Protein AF-A0A5N5W3U1-F1 (afdb_monomer)

Organism: Streptomyces mobaraensis (NCBI:txid35621)

Solvent-accessible surface area (backbone atoms only — not comparable to full-atom values): 4554 Å² total; per-residue (Å²): 132,82,55,66,43,66,38,42,65,67,56,52,52,51,37,46,52,54,41,51,52,61,55,70,58,63,68,54,53,55,97,90,37,72,47,52,76,68,52,45,52,50,51,53,48,50,50,11,41,35,48,26,59,57,71,57,52,70,69,41,73,45,43,63,85,70,60,59,60,44,70,80,74,79,78,88,123

pLDDT: mean 86.76, std 12.9, range [37.53, 97.25]

Secondary structure (DSSP, 8-state):
---EEEPPHHHHHHHHHHHHHHHHTTTTEETTEEPPHHHHHHHHHHHHHHHHHTT--TT-EEEGGGPPP-PPPP---

Sequence (77 aa):
MSRMQKITQYQVNHWKIALEQLLEDGDFRQDGRLLSPAGIAERKREIAILRGLNTLRVGQVVDLDTVQPVHENPKEG

Nearest PDB structures (foldseek):
  7ac7-assembly1_Y  TM=7.174E-01  e=6.569E+00  Escherichia coli K-12
  8j8y-assembly2_B  TM=4.167E-01  e=3.870E+00  Peanut witches'-broom phytoplasma

Radius of gyration: 14.34 Å; Cα contacts (8 Å, |Δi|>4): 79; chains: 1; bounding box: 32×28×39 Å

Mean predicted aligned error: 5.84 Å

Structure (mmCIF, N/CA/C/O backbone):
data_AF-A0A5N5W3U1-F1
#
_entry.id   AF-A0A5N5W3U1-F1
#
loop_
_atom_site.group_PDB
_atom_site.id
_atom_site.type_symbol
_atom_site.label_atom_id
_atom_site.label_alt_id
_atom_site.label_comp_id
_atom_site.label_asym_id
_atom_site.label_entity_id
_atom_site.label_seq_id
_atom_site.pdbx_PDB_ins_code
_atom_site.Cartn_x
_atom_site.Cartn_y
_atom_site.Cartn_z
_atom_site.occupancy
_atom_site.B_iso_or_equiv
_atom_site.auth_seq_id
_atom_site.auth_comp_id
_atom_site.auth_asym_id
_atom_site.auth_atom_id
_atom_site.pdbx_PDB_model_num
ATOM 1 N N . MET A 1 1 ? -4.759 -17.348 6.942 1.00 53.25 1 MET A N 1
ATOM 2 C CA . MET A 1 1 ? -5.018 -16.975 8.350 1.00 53.25 1 MET A CA 1
ATOM 3 C C . MET A 1 1 ? -5.275 -15.484 8.331 1.00 53.25 1 MET A C 1
ATOM 5 O O . MET A 1 1 ? -4.394 -14.793 7.861 1.00 53.25 1 MET A O 1
ATOM 9 N N . SER A 1 2 ? -6.453 -15.010 8.738 1.00 65.38 2 SER A N 1
ATOM 10 C CA . SER A 1 2 ? -6.821 -13.588 8.633 1.00 65.38 2 SER A CA 1
ATOM 11 C C . SER A 1 2 ? -5.998 -12.722 9.588 1.00 65.38 2 SER A C 1
ATOM 13 O O . SER A 1 2 ? -6.023 -12.967 10.801 1.00 65.38 2 SER A O 1
ATOM 15 N N . ARG A 1 3 ? -5.326 -11.680 9.090 1.00 80.81 3 ARG A N 1
ATOM 16 C CA . ARG A 1 3 ? -4.594 -10.703 9.913 1.00 80.81 3 ARG A CA 1
ATOM 17 C C . ARG A 1 3 ? -5.508 -9.547 10.323 1.00 80.81 3 ARG A C 1
ATOM 19 O O . ARG A 1 3 ? -5.243 -8.376 10.029 1.00 80.81 3 ARG A O 1
ATOM 26 N N . MET A 1 4 ? -6.576 -9.902 11.036 1.00 92.94 4 MET A N 1
ATOM 27 C CA . MET A 1 4 ? -7.527 -8.952 11.611 1.00 92.94 4 MET A CA 1
ATOM 28 C C . MET A 1 4 ? -6.805 -7.981 12.545 1.00 92.94 4 MET A C 1
ATOM 30 O O . MET A 1 4 ? -6.177 -8.396 13.519 1.00 92.94 4 MET A O 1
ATOM 34 N N . GLN A 1 5 ? -6.901 -6.684 12.265 1.00 93.69 5 GLN A N 1
ATOM 35 C CA . GLN A 1 5 ? -6.270 -5.661 13.092 1.00 93.69 5 GLN A CA 1
ATOM 36 C C . GLN A 1 5 ? -7.043 -4.350 13.087 1.00 93.69 5 GLN A C 1
ATOM 38 O O . GLN A 1 5 ? -7.705 -3.997 12.111 1.00 93.69 5 GLN A O 1
ATOM 43 N N . LYS A 1 6 ? -6.923 -3.615 14.196 1.00 96.56 6 LYS A N 1
ATOM 44 C CA . LYS A 1 6 ? -7.420 -2.247 14.310 1.00 96.56 6 LYS A CA 1
ATOM 45 C C . LYS A 1 6 ? -6.389 -1.288 13.722 1.00 96.56 6 LYS A C 1
ATOM 47 O O . LYS A 1 6 ? -5.261 -1.236 14.206 1.00 96.56 6 LYS A O 1
ATOM 52 N N . ILE A 1 7 ? -6.788 -0.518 12.717 1.00 96.81 7 ILE A N 1
ATOM 53 C CA . ILE A 1 7 ? -5.907 0.424 12.029 1.00 96.81 7 ILE A CA 1
ATOM 54 C C . ILE A 1 7 ? -5.522 1.576 12.956 1.00 96.81 7 ILE A C 1
ATOM 56 O O . ILE A 1 7 ? -6.371 2.215 13.584 1.00 96.81 7 ILE A O 1
ATOM 60 N N . THR A 1 8 ? -4.225 1.854 13.021 1.00 96.88 8 THR A N 1
ATOM 61 C CA . THR A 1 8 ? -3.642 2.939 13.818 1.00 96.88 8 THR A CA 1
ATOM 62 C C . THR A 1 8 ? -3.353 4.175 12.968 1.00 96.88 8 THR A C 1
ATOM 64 O O . THR A 1 8 ? -3.182 4.088 11.752 1.00 96.88 8 THR A O 1
ATOM 67 N N . GLN A 1 9 ? -3.226 5.336 13.619 1.00 97.19 9 GLN A N 1
ATOM 68 C CA . GLN A 1 9 ? -2.769 6.564 12.957 1.00 97.19 9 GLN A CA 1
ATOM 69 C C . GLN A 1 9 ? -1.382 6.390 12.325 1.00 97.19 9 GLN A C 1
ATOM 71 O O . GLN A 1 9 ? -1.135 6.889 11.231 1.00 97.19 9 GLN A O 1
ATOM 76 N N . TYR A 1 10 ? -0.494 5.656 13.000 1.00 96.75 10 TYR A N 1
ATOM 77 C CA . TYR A 1 10 ? 0.840 5.355 12.493 1.00 96.75 10 TYR A CA 1
ATOM 78 C C . TYR A 1 10 ? 0.783 4.620 11.149 1.00 96.75 10 TYR A C 1
ATOM 80 O O . TYR A 1 10 ? 1.461 5.024 10.213 1.00 96.75 10 TYR A O 1
ATOM 88 N N . GLN A 1 11 ? -0.067 3.596 11.027 1.00 95.44 11 GLN A N 1
ATOM 89 C CA . GLN A 1 11 ? -0.213 2.833 9.784 1.00 95.44 11 GLN A CA 1
ATOM 90 C C . GLN A 1 11 ? -0.736 3.685 8.633 1.00 95.44 11 GLN A C 1
ATOM 92 O O . GLN A 1 11 ? -0.149 3.662 7.558 1.00 95.44 11 GLN A O 1
ATOM 97 N N . VAL A 1 12 ? -1.784 4.478 8.871 1.00 95.50 12 VAL A N 1
ATOM 98 C CA . VAL A 1 12 ? -2.330 5.384 7.849 1.00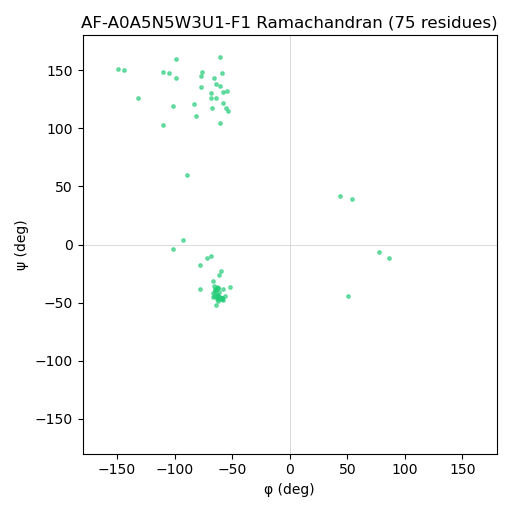 95.50 12 VAL A CA 1
ATOM 99 C C . VAL A 1 12 ? -1.264 6.373 7.379 1.00 95.50 12 VAL A C 1
ATOM 101 O O . VAL A 1 12 ? -1.064 6.534 6.179 1.00 95.50 12 VAL A O 1
ATOM 104 N N . ASN A 1 13 ? -0.527 6.990 8.307 1.00 97.25 13 ASN A N 1
ATOM 105 C CA . ASN A 1 13 ? 0.544 7.922 7.957 1.00 97.25 13 ASN A CA 1
ATOM 106 C C . ASN A 1 13 ? 1.669 7.228 7.181 1.00 97.25 13 ASN A C 1
ATOM 108 O O . ASN A 1 13 ? 2.145 7.763 6.186 1.00 97.25 13 ASN A O 1
ATOM 112 N N . HIS A 1 14 ? 2.072 6.035 7.614 1.00 96.75 14 HIS A N 1
ATOM 113 C CA . HIS A 1 14 ? 3.119 5.262 6.958 1.00 96.75 14 HIS A CA 1
ATOM 114 C C . HIS A 1 14 ? 2.731 4.883 5.522 1.00 96.75 14 HIS A C 1
ATOM 116 O O . HIS A 1 14 ? 3.526 5.067 4.605 1.00 96.75 14 HIS A O 1
ATOM 122 N N . TRP A 1 15 ? 1.508 4.392 5.297 1.00 95.69 15 TRP A N 1
ATOM 123 C CA . TRP A 1 15 ? 1.028 4.057 3.951 1.00 95.69 15 TRP A CA 1
ATOM 124 C C . TRP A 1 15 ? 0.890 5.283 3.055 1.00 95.69 15 TRP A C 1
ATOM 126 O O . TRP A 1 15 ? 1.158 5.188 1.858 1.00 95.69 15 TRP A O 1
ATOM 136 N N . LYS A 1 16 ? 0.493 6.427 3.618 1.00 94.62 16 LYS A N 1
ATOM 137 C CA . LYS A 1 16 ? 0.418 7.688 2.882 1.00 94.62 16 LYS A CA 1
ATOM 138 C C . LYS A 1 16 ? 1.802 8.141 2.418 1.00 94.62 16 LYS A C 1
ATOM 140 O O . LYS A 1 16 ? 1.987 8.359 1.228 1.00 94.62 16 LYS A O 1
ATOM 145 N N . 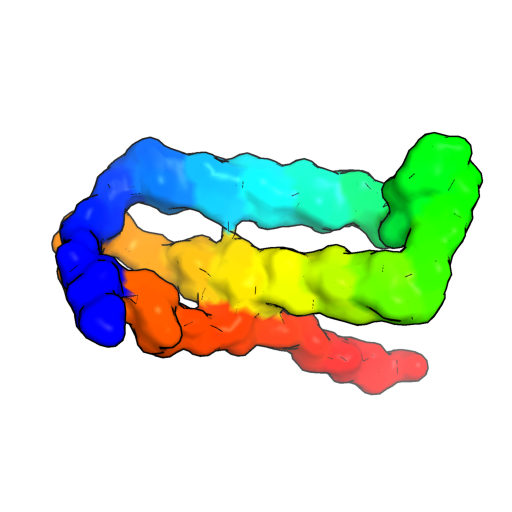ILE A 1 17 ? 2.770 8.201 3.333 1.00 95.62 17 ILE A N 1
ATOM 146 C CA . ILE A 1 17 ? 4.149 8.619 3.033 1.00 95.62 17 ILE A CA 1
ATOM 147 C C . ILE A 1 17 ? 4.791 7.677 2.009 1.00 95.62 17 ILE A C 1
ATOM 149 O O . ILE A 1 17 ? 5.391 8.140 1.046 1.00 95.62 17 ILE A O 1
ATOM 153 N N . ALA A 1 18 ? 4.633 6.361 2.179 1.00 93.25 18 ALA A N 1
ATOM 154 C CA . ALA A 1 18 ? 5.175 5.384 1.236 1.00 93.25 18 ALA A CA 1
ATOM 155 C C . ALA A 1 18 ? 4.571 5.542 -0.171 1.00 93.25 18 ALA A C 1
ATOM 157 O O . ALA A 1 18 ? 5.286 5.458 -1.167 1.00 93.25 18 ALA A O 1
ATOM 158 N N . LEU A 1 19 ? 3.261 5.800 -0.264 1.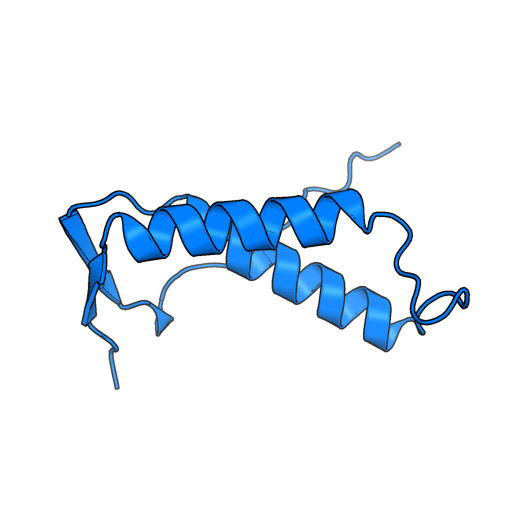00 93.12 19 LEU A N 1
ATOM 159 C CA . LEU A 1 19 ? 2.611 6.053 -1.548 1.00 93.12 19 LEU A CA 1
ATOM 160 C C . LEU A 1 19 ? 3.121 7.349 -2.191 1.00 93.12 19 LEU A C 1
ATOM 162 O O . LEU A 1 19 ? 3.408 7.347 -3.382 1.00 93.12 19 LEU A O 1
ATOM 166 N N . GLU A 1 20 ? 3.245 8.430 -1.420 1.00 91.69 20 GLU A N 1
ATOM 167 C CA . GLU A 1 20 ? 3.775 9.713 -1.900 1.00 91.69 20 GLU A CA 1
ATOM 168 C C . GLU A 1 20 ? 5.201 9.552 -2.442 1.00 91.69 20 GLU A C 1
ATOM 170 O O . GLU A 1 20 ? 5.453 9.940 -3.577 1.00 91.69 20 GLU A O 1
ATOM 175 N N . GLN A 1 21 ? 6.084 8.865 -1.711 1.00 89.88 21 GLN A N 1
ATOM 176 C CA . GLN A 1 21 ? 7.455 8.583 -2.153 1.00 89.88 21 GLN A CA 1
ATOM 177 C C . GLN A 1 21 ? 7.501 7.792 -3.466 1.00 89.88 21 GLN A C 1
ATOM 179 O O . GLN A 1 21 ? 8.237 8.149 -4.379 1.00 89.88 21 GLN A O 1
ATOM 184 N N . LEU A 1 22 ? 6.690 6.737 -3.606 1.00 88.00 22 LEU A N 1
ATOM 185 C CA . LEU A 1 22 ? 6.664 5.954 -4.847 1.00 88.00 22 LEU A CA 1
ATOM 186 C C . LEU A 1 22 ? 6.118 6.740 -6.044 1.00 88.00 22 LEU A C 1
ATOM 188 O O . LEU A 1 22 ? 6.514 6.463 -7.177 1.00 88.00 22 LEU A O 1
ATOM 192 N N . LEU A 1 23 ? 5.197 7.679 -5.811 1.00 87.00 23 LEU A N 1
ATOM 193 C CA . LEU A 1 23 ? 4.648 8.539 -6.859 1.00 87.00 23 LEU A 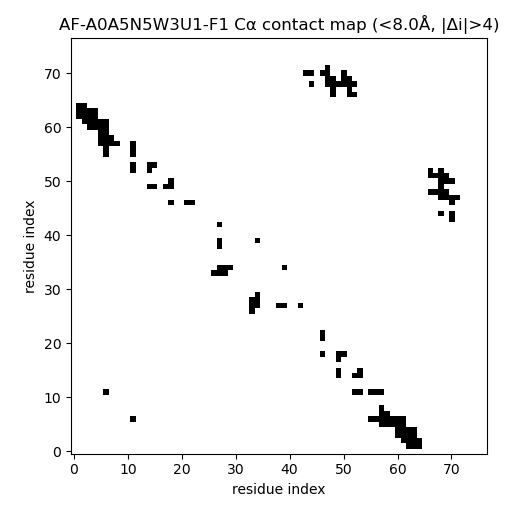CA 1
ATOM 194 C C . LEU A 1 23 ? 5.614 9.673 -7.232 1.00 87.00 23 LEU A C 1
ATOM 196 O O . LEU A 1 23 ? 5.727 9.983 -8.415 1.00 87.00 23 LEU A O 1
ATOM 200 N N . GLU A 1 24 ? 6.322 10.255 -6.260 1.00 84.56 24 GLU A N 1
ATOM 201 C CA . GLU A 1 24 ? 7.385 11.245 -6.487 1.00 84.56 24 GLU A CA 1
ATOM 202 C C . GLU A 1 24 ? 8.575 10.640 -7.235 1.00 84.56 24 GLU A C 1
ATOM 204 O O . GLU A 1 24 ? 9.099 11.261 -8.160 1.00 84.56 24 GLU A O 1
ATOM 209 N N . ASP A 1 25 ? 8.944 9.398 -6.906 1.00 80.69 25 ASP A N 1
ATOM 210 C CA . ASP A 1 25 ? 9.993 8.658 -7.608 1.00 80.69 25 ASP A CA 1
ATOM 211 C C . ASP A 1 25 ? 9.678 8.458 -9.096 1.00 80.69 25 ASP A C 1
ATOM 213 O O . ASP A 1 25 ? 10.621 8.249 -9.858 1.00 80.69 25 ASP A O 1
ATOM 217 N N . GLY A 1 26 ? 8.383 8.517 -9.469 1.00 68.50 26 GLY A N 1
ATOM 218 C CA . GLY A 1 26 ? 7.751 8.866 -10.758 1.00 68.50 26 GLY A CA 1
ATOM 219 C C . GLY A 1 26 ? 8.226 8.191 -12.048 1.00 68.50 26 GLY A C 1
ATOM 220 O O . GLY A 1 26 ? 7.432 7.760 -12.879 1.00 68.50 26 GLY A O 1
ATOM 221 N N . ASP A 1 27 ? 9.527 8.077 -12.229 1.00 69.06 27 ASP A N 1
ATOM 222 C CA . ASP A 1 27 ? 10.194 7.778 -13.482 1.00 69.06 27 ASP A CA 1
ATOM 223 C C . ASP A 1 27 ? 10.452 6.278 -13.682 1.00 69.06 27 ASP A C 1
ATOM 225 O O . ASP A 1 27 ? 11.097 5.882 -14.651 1.00 69.06 27 ASP A O 1
ATOM 229 N N . PHE A 1 28 ? 9.973 5.425 -12.760 1.00 78.44 28 PHE A N 1
ATOM 230 C CA . PHE A 1 28 ? 10.290 3.992 -12.717 1.00 78.44 28 PHE A CA 1
ATOM 231 C C . PHE A 1 28 ? 11.784 3.751 -12.959 1.00 78.44 28 PHE A C 1
ATOM 233 O O . PHE A 1 28 ? 12.161 2.859 -13.716 1.00 78.44 28 PHE A O 1
ATOM 240 N N . ARG A 1 29 ? 12.645 4.578 -12.361 1.00 76.81 29 ARG A N 1
ATOM 241 C CA . ARG A 1 29 ? 14.095 4.436 -12.450 1.00 76.81 29 ARG A CA 1
ATOM 242 C C . ARG A 1 29 ? 14.652 3.882 -11.151 1.00 76.81 29 ARG A C 1
ATOM 244 O O . ARG A 1 29 ? 14.140 4.162 -10.071 1.00 76.81 29 ARG A O 1
ATOM 251 N N . GLN A 1 30 ? 15.721 3.115 -11.281 1.00 77.38 30 GLN A N 1
ATOM 252 C CA . GLN A 1 30 ? 16.574 2.683 -10.186 1.00 77.38 30 GLN A CA 1
ATOM 253 C C . GLN A 1 30 ? 18.020 2.943 -10.615 1.00 77.38 30 GLN A C 1
ATOM 255 O O . GLN A 1 30 ? 18.419 2.564 -11.717 1.00 77.38 30 GLN A O 1
ATOM 260 N N . ASP A 1 31 ? 18.775 3.674 -9.792 1.00 81.00 31 ASP A N 1
ATOM 261 C CA . ASP A 1 31 ? 20.169 4.057 -10.070 1.00 81.00 31 ASP A CA 1
ATOM 262 C C . ASP A 1 31 ? 20.358 4.764 -11.430 1.00 81.00 31 ASP A C 1
ATOM 264 O O . ASP A 1 31 ? 21.305 4.518 -12.179 1.00 81.00 31 ASP A O 1
ATOM 268 N N . GLY A 1 32 ? 19.401 5.624 -11.798 1.00 78.31 32 GLY A N 1
ATOM 269 C CA . GLY A 1 32 ? 19.406 6.383 -13.056 1.00 78.31 32 GLY A CA 1
ATOM 270 C C . GLY A 1 32 ? 19.002 5.586 -14.305 1.00 78.31 32 GLY A C 1
ATOM 271 O O . GLY A 1 32 ? 18.816 6.182 -15.372 1.00 78.31 32 GLY A O 1
ATOM 272 N N . ARG A 1 33 ? 18.803 4.267 -14.194 1.00 83.06 33 ARG A N 1
ATOM 273 C CA . ARG A 1 33 ? 18.340 3.396 -15.285 1.00 83.06 33 ARG A CA 1
ATOM 274 C C . ARG A 1 33 ? 16.846 3.143 -15.180 1.00 83.06 33 ARG A C 1
ATOM 276 O O . ARG A 1 33 ? 16.328 2.982 -14.082 1.00 83.06 33 ARG A O 1
ATOM 283 N N . LEU A 1 34 ? 16.167 3.069 -16.324 1.00 84.62 34 LEU A N 1
ATOM 284 C CA . LEU A 1 34 ? 14.774 2.630 -16.364 1.00 84.62 34 LEU A CA 1
ATOM 285 C C . LEU A 1 34 ? 14.679 1.196 -15.828 1.00 84.62 34 LEU A C 1
ATOM 287 O O . LEU A 1 34 ? 15.494 0.338 -16.179 1.00 84.62 34 LEU A O 1
ATOM 291 N N . LEU A 1 35 ? 13.681 0.945 -14.987 1.00 85.50 35 LEU A N 1
ATOM 292 C CA . LEU A 1 35 ? 13.338 -0.388 -14.523 1.00 85.50 35 LEU A CA 1
ATOM 293 C C . LEU A 1 35 ? 12.995 -1.280 -15.720 1.00 85.50 35 LEU A C 1
ATOM 295 O O . LEU A 1 35 ? 12.433 -0.844 -16.726 1.00 85.50 35 LEU A O 1
ATOM 299 N N . SER A 1 36 ? 13.309 -2.566 -15.594 1.00 88.94 36 SER A N 1
ATOM 300 C CA . SER A 1 36 ? 12.843 -3.561 -16.557 1.00 88.94 36 SER A CA 1
ATOM 301 C C . SER A 1 36 ? 11.306 -3.596 -16.586 1.00 88.94 36 SER A C 1
ATOM 303 O O . SER A 1 36 ? 10.665 -3.188 -15.614 1.00 88.94 36 SER A O 1
ATOM 305 N N . PRO A 1 37 ? 10.677 -4.148 -17.638 1.00 87.94 37 PRO A N 1
ATOM 306 C CA . PRO A 1 37 ? 9.224 -4.329 -17.663 1.00 87.94 37 PRO A CA 1
ATOM 307 C C . PRO A 1 37 ? 8.675 -5.049 -16.420 1.00 87.94 37 PRO A C 1
ATOM 309 O O . PRO A 1 37 ? 7.625 -4.674 -15.904 1.00 87.94 37 PRO A O 1
ATOM 312 N N . ALA A 1 38 ? 9.418 -6.028 -15.892 1.00 89.00 38 ALA A N 1
ATOM 313 C CA . ALA A 1 38 ? 9.078 -6.709 -14.645 1.00 89.00 38 ALA A CA 1
ATOM 314 C C . ALA A 1 38 ? 9.180 -5.778 -13.423 1.00 89.00 38 ALA A C 1
ATOM 316 O O . ALA A 1 38 ? 8.285 -5.778 -12.583 1.00 89.00 38 ALA A O 1
ATOM 317 N N . GLY A 1 39 ? 10.219 -4.940 -13.346 1.00 88.94 39 GLY A N 1
ATOM 318 C CA . GLY A 1 39 ? 10.364 -3.945 -12.279 1.00 88.94 39 GLY A CA 1
ATOM 319 C C . GLY A 1 39 ? 9.274 -2.869 -12.316 1.00 88.94 39 GLY A C 1
ATOM 320 O O . GLY A 1 39 ? 8.749 -2.483 -11.276 1.00 88.94 39 GLY A O 1
ATOM 321 N N . ILE A 1 40 ? 8.867 -2.434 -13.512 1.00 88.56 40 ILE A N 1
ATOM 322 C CA . ILE A 1 40 ? 7.730 -1.519 -13.693 1.00 88.56 40 ILE A CA 1
ATOM 323 C C . ILE A 1 40 ? 6.434 -2.178 -13.206 1.00 88.56 40 ILE A C 1
ATOM 325 O O . ILE A 1 40 ? 5.650 -1.542 -12.502 1.00 88.56 40 ILE A O 1
ATOM 329 N N . ALA A 1 41 ? 6.198 -3.443 -13.569 1.00 89.69 41 ALA A N 1
ATOM 330 C CA . ALA A 1 41 ? 5.010 -4.180 -13.145 1.00 89.69 41 ALA A CA 1
ATOM 331 C C . ALA A 1 41 ? 4.949 -4.344 -11.618 1.00 89.69 41 ALA A C 1
ATOM 333 O O . ALA A 1 41 ? 3.895 -4.105 -11.027 1.00 89.69 41 ALA A O 1
ATOM 334 N N . GLU A 1 42 ? 6.074 -4.672 -10.978 1.00 89.88 42 GLU A N 1
ATOM 335 C CA . GLU A 1 42 ? 6.151 -4.793 -9.520 1.00 89.88 42 GLU A CA 1
ATOM 336 C C . GLU A 1 42 ? 5.877 -3.452 -8.833 1.00 89.88 42 GLU A C 1
ATOM 338 O O . GLU A 1 42 ? 5.036 -3.371 -7.940 1.00 89.88 42 GLU A O 1
ATOM 343 N N . ARG A 1 43 ? 6.474 -2.360 -9.324 1.00 88.94 43 ARG A N 1
ATOM 344 C CA . ARG A 1 43 ? 6.248 -1.025 -8.758 1.00 88.94 43 ARG A CA 1
ATOM 345 C C . ARG A 1 43 ? 4.797 -0.563 -8.915 1.00 88.94 43 ARG A C 1
ATOM 347 O O . ARG A 1 43 ? 4.212 -0.007 -7.988 1.00 88.94 43 ARG A O 1
ATOM 354 N N . LYS A 1 44 ? 4.163 -0.858 -10.056 1.00 90.06 44 LYS A N 1
ATOM 355 C CA . LYS A 1 44 ? 2.721 -0.617 -10.259 1.00 90.06 44 LYS A CA 1
ATOM 356 C C . LYS A 1 44 ? 1.857 -1.433 -9.297 1.00 90.06 44 LYS A C 1
ATOM 358 O O . LYS A 1 44 ? 0.829 -0.937 -8.834 1.00 90.06 44 LYS A O 1
ATOM 363 N N . ARG A 1 45 ? 2.252 -2.672 -8.998 1.00 91.56 45 ARG A N 1
ATOM 364 C CA . ARG A 1 45 ? 1.556 -3.531 -8.035 1.00 91.56 45 ARG A CA 1
ATOM 365 C C . ARG A 1 45 ? 1.669 -2.979 -6.616 1.00 91.56 45 ARG A C 1
ATOM 367 O O . ARG A 1 45 ? 0.656 -2.906 -5.926 1.00 91.56 45 ARG A O 1
ATOM 374 N N . GLU A 1 46 ? 2.858 -2.548 -6.212 1.00 91.94 46 GLU A N 1
ATOM 375 C CA . GLU A 1 46 ? 3.102 -1.935 -4.903 1.00 91.94 46 GLU A CA 1
ATOM 376 C C . GLU A 1 46 ? 2.269 -0.660 -4.711 1.00 91.94 46 GLU A C 1
ATOM 378 O O . GLU A 1 46 ? 1.549 -0.532 -3.719 1.00 91.94 46 GLU A O 1
ATOM 383 N N . ILE A 1 47 ? 2.265 0.227 -5.713 1.00 93.00 47 ILE A N 1
ATOM 384 C CA . ILE A 1 47 ? 1.414 1.425 -5.729 1.00 93.00 47 ILE A CA 1
ATOM 385 C C . ILE A 1 47 ? -0.063 1.045 -5.570 1.00 93.00 47 ILE A C 1
ATOM 387 O O . ILE A 1 47 ? -0.779 1.664 -4.782 1.00 93.00 47 ILE A O 1
ATOM 391 N N . ALA A 1 48 ? -0.538 0.017 -6.281 1.00 94.25 48 ALA A N 1
ATOM 392 C CA . ALA A 1 48 ? -1.935 -0.398 -6.204 1.00 94.25 48 ALA A CA 1
ATOM 393 C C . ALA A 1 48 ? -2.315 -0.937 -4.814 1.00 94.25 48 ALA A C 1
ATOM 395 O O . ALA A 1 48 ? -3.381 -0.603 -4.291 1.00 94.25 48 ALA A O 1
ATOM 396 N N . ILE A 1 49 ? -1.436 -1.719 -4.183 1.00 94.69 49 ILE A N 1
ATOM 397 C CA . ILE A 1 49 ? -1.628 -2.207 -2.810 1.00 94.69 49 ILE A CA 1
ATOM 398 C C . ILE A 1 49 ? -1.677 -1.028 -1.832 1.00 94.69 49 ILE A C 1
ATOM 400 O O . ILE A 1 49 ? -2.610 -0.928 -1.034 1.00 94.69 49 ILE A O 1
ATOM 404 N N . LEU A 1 50 ? -0.720 -0.100 -1.919 1.00 94.56 50 LEU A N 1
ATOM 405 C CA . LEU A 1 50 ? -0.669 1.074 -1.046 1.00 94.56 50 LEU A CA 1
ATOM 406 C C . LEU A 1 50 ? -1.883 1.986 -1.224 1.00 94.56 50 LEU A C 1
ATOM 408 O O . LEU A 1 50 ? -2.387 2.523 -0.238 1.00 94.56 50 LEU A O 1
ATOM 412 N N . ARG A 1 51 ? -2.406 2.136 -2.443 1.00 94.50 51 ARG A N 1
ATOM 413 C CA . ARG A 1 51 ? -3.670 2.848 -2.683 1.00 94.50 51 ARG A CA 1
ATOM 414 C C . ARG A 1 51 ? -4.847 2.173 -1.988 1.00 94.50 51 ARG A C 1
ATOM 416 O O . ARG A 1 51 ? -5.623 2.866 -1.340 1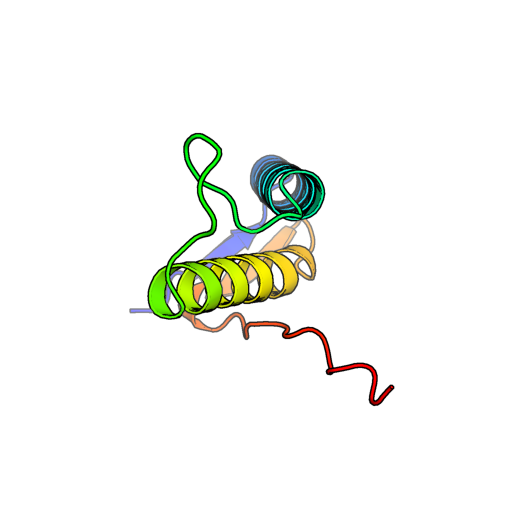.00 94.50 51 ARG A O 1
ATOM 423 N N . GLY A 1 52 ? -4.945 0.844 -2.061 1.00 94.69 52 GLY A N 1
ATOM 424 C CA . GLY A 1 52 ? -5.953 0.072 -1.330 1.00 94.69 52 GLY A CA 1
ATOM 425 C C . GLY A 1 52 ? -5.860 0.291 0.181 1.00 94.69 52 GLY A C 1
ATOM 426 O O . GLY A 1 52 ? -6.854 0.627 0.824 1.00 94.69 52 GLY A O 1
ATOM 427 N N . LEU A 1 53 ? -4.653 0.204 0.742 1.00 95.00 53 LEU A N 1
ATOM 428 C CA . LEU A 1 53 ? -4.401 0.441 2.168 1.00 95.00 53 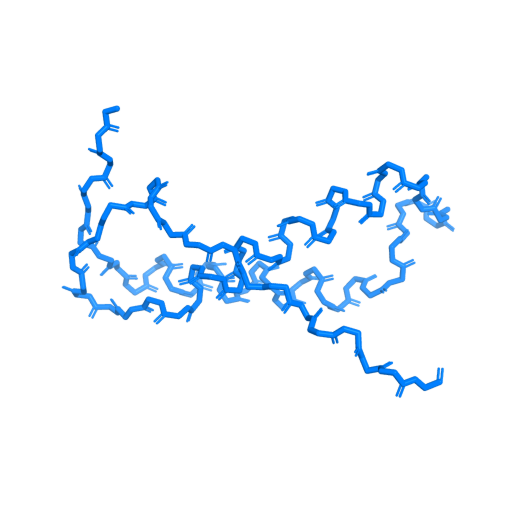LEU A CA 1
ATOM 429 C C . LEU A 1 53 ? -4.738 1.878 2.599 1.00 95.00 53 LEU A C 1
ATOM 431 O O . LEU A 1 53 ? -5.301 2.078 3.673 1.00 95.00 53 LEU A O 1
ATOM 435 N N . ASN A 1 54 ? -4.477 2.875 1.750 1.00 93.31 54 ASN A N 1
ATOM 436 C CA . ASN A 1 54 ? -4.817 4.277 2.014 1.00 93.31 54 ASN A CA 1
ATOM 437 C C . ASN A 1 54 ? -6.332 4.569 2.024 1.00 93.31 54 ASN A C 1
ATOM 439 O O . ASN A 1 54 ? -6.735 5.654 2.440 1.00 93.31 54 ASN A O 1
ATOM 443 N N . THR A 1 55 ? -7.192 3.626 1.617 1.00 93.12 55 THR A N 1
ATOM 444 C CA . THR A 1 55 ? -8.654 3.768 1.779 1.00 93.12 55 THR A CA 1
ATOM 445 C C 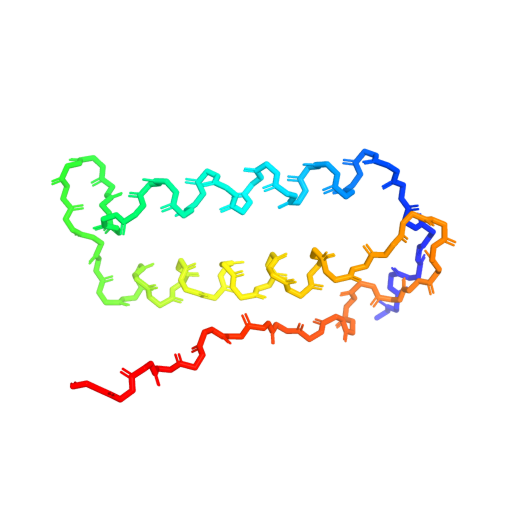. THR A 1 55 ? -9.134 3.489 3.207 1.00 93.12 55 THR A C 1
ATOM 447 O O . THR A 1 55 ? -10.249 3.870 3.579 1.00 93.12 55 THR A O 1
ATOM 450 N N . LEU A 1 56 ? -8.301 2.828 4.016 1.00 94.88 56 LEU A N 1
ATOM 451 C CA . LEU A 1 56 ? -8.635 2.418 5.374 1.00 94.88 56 LEU A CA 1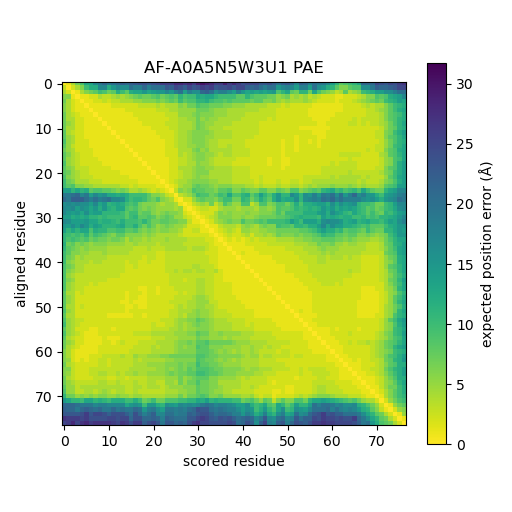
ATOM 452 C C . LEU A 1 56 ? -8.590 3.602 6.344 1.00 94.88 56 LEU A C 1
ATOM 454 O O . LEU A 1 56 ? -7.783 4.521 6.210 1.00 94.88 56 LEU A O 1
ATOM 458 N N . ARG A 1 57 ? -9.441 3.561 7.374 1.00 94.94 57 ARG A N 1
ATOM 459 C CA . ARG A 1 57 ? -9.548 4.637 8.375 1.00 94.94 57 ARG A CA 1
ATOM 460 C C . ARG A 1 57 ? -9.010 4.213 9.734 1.00 94.94 57 ARG A C 1
ATOM 462 O O . ARG A 1 57 ? -9.159 3.064 10.142 1.00 94.94 57 ARG A O 1
ATOM 469 N N . VAL A 1 58 ? -8.454 5.167 10.481 1.00 96.75 58 VAL A N 1
ATOM 470 C CA . VAL A 1 58 ? -8.039 4.947 11.875 1.00 96.75 58 VAL A CA 1
ATOM 471 C C . VAL A 1 58 ? -9.214 4.419 12.696 1.00 96.75 58 VAL A C 1
ATOM 473 O O . VAL A 1 58 ? -10.321 4.949 12.643 1.00 96.75 58 VAL A O 1
ATOM 476 N N . GLY A 1 59 ? -8.970 3.355 13.456 1.00 96.19 59 GLY A N 1
ATOM 477 C CA . GLY A 1 59 ? -9.973 2.691 14.281 1.00 96.19 59 GLY A CA 1
ATOM 478 C C . GLY A 1 59 ? -10.802 1.624 13.563 1.00 96.19 59 GLY A C 1
ATOM 479 O O . GLY A 1 59 ? -11.462 0.851 14.257 1.00 96.19 59 GLY A O 1
ATOM 480 N N . GLN A 1 60 ? -10.731 1.525 12.231 1.00 95.69 60 GLN A N 1
ATOM 481 C CA . GLN A 1 60 ? -11.345 0.435 11.472 1.00 95.69 60 GLN A CA 1
ATOM 482 C C . GLN A 1 60 ? -10.695 -0.900 11.848 1.00 95.69 60 GLN A C 1
ATOM 484 O O . GLN A 1 60 ? -9.476 -0.979 11.980 1.00 95.69 60 GLN A O 1
ATOM 489 N N . VAL A 1 61 ? -11.501 -1.948 12.010 1.00 95.88 61 VAL A N 1
ATOM 490 C CA . VAL A 1 61 ? -11.014 -3.323 12.168 1.00 95.88 61 VAL A CA 1
ATOM 491 C C . VAL A 1 61 ? -11.177 -4.031 10.830 1.00 95.88 61 VAL A C 1
ATOM 493 O O . VAL A 1 61 ? -12.289 -4.114 10.314 1.00 95.88 61 VAL A O 1
ATOM 496 N N . VAL A 1 62 ? -10.075 -4.494 10.247 1.00 93.88 62 VAL A N 1
ATOM 497 C CA . VAL A 1 62 ? -10.051 -5.093 8.905 1.00 93.88 62 VAL A CA 1
ATOM 498 C C . VAL A 1 62 ? -9.048 -6.241 8.849 1.00 93.88 62 VAL A C 1
ATOM 500 O O . VAL A 1 62 ? -8.047 -6.228 9.571 1.00 93.88 62 VAL A O 1
ATOM 503 N N . ASP A 1 63 ? -9.313 -7.227 7.994 1.00 94.25 63 ASP A N 1
ATOM 504 C CA . ASP A 1 63 ? -8.318 -8.217 7.592 1.00 94.25 63 ASP A CA 1
ATOM 505 C C . ASP A 1 63 ? -7.443 -7.620 6.487 1.00 94.25 63 ASP A C 1
ATOM 507 O O . ASP A 1 63 ? -7.922 -7.404 5.370 1.00 94.25 63 ASP A O 1
ATOM 511 N N . LEU A 1 64 ? -6.171 -7.341 6.783 1.00 90.25 64 LEU A N 1
ATOM 512 C CA . LEU A 1 64 ? -5.273 -6.755 5.784 1.00 90.25 64 LEU A CA 1
ATOM 513 C C . LEU A 1 64 ? -5.075 -7.648 4.557 1.00 90.25 64 LEU A C 1
ATOM 515 O O . LEU A 1 64 ? -4.845 -7.116 3.475 1.00 90.25 64 LEU A O 1
ATOM 519 N N . ASP A 1 65 ? -5.225 -8.966 4.696 1.00 90.12 65 ASP A N 1
ATOM 520 C CA . ASP A 1 65 ? -5.059 -9.901 3.579 1.00 90.12 65 ASP A CA 1
ATOM 521 C C . ASP A 1 65 ? -6.220 -9.816 2.570 1.00 90.12 65 ASP A C 1
ATOM 523 O O . ASP A 1 65 ? -6.134 -10.348 1.465 1.00 90.12 65 ASP A O 1
ATOM 527 N N . THR A 1 66 ? -7.308 -9.125 2.933 1.00 90.81 66 THR A N 1
ATOM 528 C CA . THR A 1 66 ? -8.497 -8.930 2.085 1.00 90.81 66 THR A CA 1
ATOM 529 C C . THR A 1 66 ? -8.553 -7.558 1.418 1.00 90.81 66 THR A C 1
ATOM 531 O O . THR A 1 66 ? -9.467 -7.291 0.634 1.00 90.81 66 THR A O 1
ATOM 534 N N . VAL A 1 67 ? -7.598 -6.670 1.716 1.00 91.44 67 VAL A N 1
ATOM 535 C CA . VAL A 1 67 ? -7.559 -5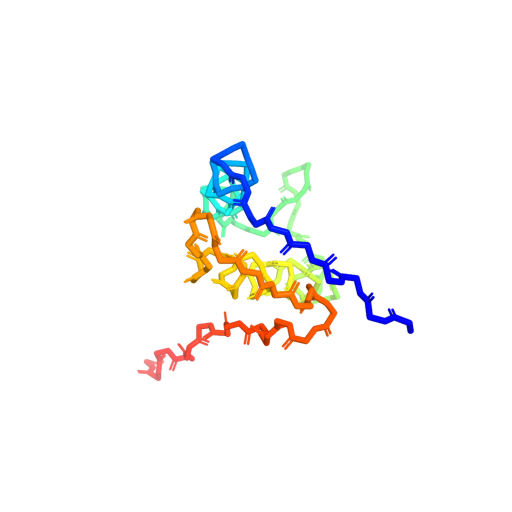.327 1.132 1.00 91.44 67 VAL A CA 1
ATOM 536 C C . VAL A 1 67 ? -7.272 -5.447 -0.358 1.00 91.44 67 VAL A C 1
ATOM 538 O O . VAL A 1 67 ? -6.221 -5.933 -0.773 1.00 91.44 67 VAL A O 1
ATOM 541 N N . GLN A 1 68 ? -8.222 -4.992 -1.171 1.00 92.75 68 GLN A N 1
ATOM 542 C CA . GLN A 1 68 ? -8.084 -5.058 -2.617 1.00 92.75 68 GLN A CA 1
ATOM 543 C C . GLN A 1 68 ? -7.139 -3.956 -3.119 1.00 92.75 68 GLN A C 1
ATOM 545 O O . GLN A 1 68 ? -7.254 -2.806 -2.682 1.00 92.75 68 GLN A O 1
ATOM 550 N N . PRO A 1 69 ? -6.215 -4.277 -4.041 1.00 92.88 69 PRO A N 1
ATOM 551 C CA . PRO A 1 69 ? -5.381 -3.274 -4.683 1.00 92.88 69 PRO A CA 1
ATOM 552 C C . PRO A 1 69 ? -6.236 -2.340 -5.547 1.00 92.88 69 PRO A C 1
ATOM 554 O O . PRO A 1 69 ? -7.182 -2.766 -6.209 1.00 92.88 69 PRO A O 1
ATOM 557 N N . VAL A 1 70 ? -5.877 -1.058 -5.571 1.00 93.38 70 VAL A N 1
ATOM 558 C CA . VAL A 1 70 ? -6.542 -0.033 -6.381 1.00 93.38 70 VAL A CA 1
ATOM 559 C C . VAL A 1 70 ? -5.599 0.398 -7.495 1.00 93.38 70 VAL A C 1
ATOM 561 O O . VAL A 1 70 ? -4.650 1.156 -7.285 1.00 93.38 70 VAL A O 1
ATOM 564 N N . HIS A 1 71 ? -5.857 -0.105 -8.697 1.00 87.38 71 HIS A N 1
ATOM 565 C CA . HIS A 1 71 ? -5.108 0.267 -9.891 1.00 87.38 71 HIS A CA 1
ATOM 566 C C . HIS A 1 71 ? -5.560 1.641 -10.397 1.00 87.38 71 HIS A C 1
ATOM 568 O O . HIS A 1 71 ? -6.734 1.995 -10.310 1.00 87.38 71 HIS A O 1
ATOM 574 N N . GLU A 1 72 ? -4.629 2.424 -10.944 1.00 78.25 72 GLU A N 1
ATOM 575 C CA . GLU A 1 72 ? -5.027 3.544 -11.796 1.00 78.25 72 GLU A CA 1
ATOM 576 C C . GLU A 1 72 ? -5.717 2.965 -13.023 1.00 78.25 72 GLU A C 1
ATOM 578 O O . GLU A 1 72 ? -5.140 2.119 -13.712 1.00 78.25 72 GLU A O 1
ATOM 583 N N . ASN A 1 73 ? -6.935 3.423 -13.306 1.00 63.28 73 ASN A N 1
ATOM 584 C CA . ASN A 1 73 ? -7.487 3.202 -14.630 1.00 63.28 73 ASN A CA 1
ATOM 585 C C . ASN A 1 73 ? -6.518 3.842 -15.627 1.00 63.28 73 ASN A C 1
ATOM 587 O O . ASN A 1 73 ? -6.124 4.997 -15.410 1.00 63.28 73 ASN A O 1
ATOM 591 N N . PRO A 1 74 ? -6.119 3.139 -16.700 1.00 54.41 74 PRO A N 1
ATOM 592 C CA . PRO A 1 74 ? -5.460 3.820 -17.794 1.00 54.41 74 PRO A CA 1
ATOM 593 C C . PRO A 1 74 ? -6.410 4.938 -18.223 1.00 54.41 74 PRO A C 1
ATOM 595 O O . PRO A 1 74 ? -7.555 4.681 -18.594 1.00 54.41 74 PRO A O 1
ATOM 598 N N . LYS A 1 75 ? -5.968 6.193 -18.102 1.00 47.38 75 LYS A N 1
ATOM 599 C CA . LYS A 1 75 ? -6.568 7.246 -18.909 1.00 47.38 75 LYS A CA 1
ATOM 600 C C . LYS A 1 75 ? -6.289 6.812 -20.340 1.00 47.38 75 LYS A C 1
ATOM 602 O O . LYS A 1 75 ? -5.136 6.841 -20.759 1.00 47.38 75 LYS A O 1
ATOM 607 N N . GLU A 1 76 ? -7.310 6.303 -21.018 1.00 43.97 76 GLU A N 1
ATOM 608 C CA . GLU A 1 76 ? -7.287 6.179 -22.467 1.00 43.97 76 GLU A CA 1
ATOM 609 C C . GLU A 1 76 ? -6.956 7.573 -23.009 1.00 43.97 76 GLU A C 1
ATOM 611 O O . GLU A 1 76 ? -7.674 8.542 -22.746 1.00 43.97 76 GLU A O 1
ATOM 616 N N . GLY A 1 77 ? -5.800 7.680 -23.651 1.00 37.53 77 GLY A N 1
ATOM 617 C CA . GLY A 1 77 ? -5.268 8.882 -24.272 1.00 37.53 77 GLY A CA 1
ATOM 618 C C . GLY A 1 77 ? -4.440 8.470 -25.468 1.00 37.53 77 GLY A C 1
ATOM 619 O O . GLY A 1 77 ? -3.634 7.526 -25.302 1.00 37.53 77 GLY A O 1
#

Foldseek 3Di:
DFPWDADAPVQLVVLVVVLVVLVVVPQCDDPNHHDDPVSVVVSQQSNQLSVLSNVDDGRDTGRSVPRGGHGPDPPPD